Protein AF-A0A8S2TI61-F1 (afdb_monomer_lite)

Sequence (83 aa):
IPAVNEICSEDFFKIMNNRIFDFWMIEKAPLFYKEESYLLLTNGIHYSRAAMEAIVGKNTVKEMHEFANRLRMFKLTIVEHGK

Radius of gyration: 15.35 Å; chains: 1; bounding box: 40×24×39 Å

InterPro domains:
  IPR035500 Nuclear hormone receptor-like domain superfamily [G3DSA:1.10.565.10] (1-82)
  IPR035500 Nuclear hormone receptor-like domain superfamily [SSF48508] (1-81)

pLDDT: mean 72.35, std 13.07, range [33.75, 89.56]

Secondary structure (DSSP, 8-state):
-GGGTTS-HHHHHHHHHHHHHHHHHHHHGGGEETTEE-EE-TTS-EE-HHHHHHHH-HHHHHHHHHHHHHHHHTT--------

Structure (mmCIF, N/CA/C/O backbone):
data_AF-A0A8S2TI61-F1
#
_entry.id   AF-A0A8S2TI61-F1
#
loop_
_atom_site.group_PDB
_atom_site.id
_atom_site.type_symbol
_atom_site.label_atom_id
_atom_site.label_alt_id
_atom_site.label_comp_id
_atom_site.label_asym_id
_atom_site.label_entity_id
_atom_site.label_seq_id
_atom_site.pdbx_PDB_ins_code
_atom_site.Cartn_x
_atom_site.Cartn_y
_atom_site.Cartn_z
_atom_site.occupancy
_atom_site.B_iso_or_equiv
_atom_site.auth_seq_id
_atom_site.auth_comp_id
_atom_site.auth_asym_id
_atom_site.auth_atom_id
_atom_site.pdbx_PDB_model_num
ATOM 1 N N . ILE A 1 1 ? 11.753 -9.743 -17.086 1.00 54.94 1 ILE A N 1
ATOM 2 C CA . ILE A 1 1 ? 11.873 -8.562 -17.977 1.00 54.94 1 ILE A CA 1
ATOM 3 C C . ILE A 1 1 ? 13.336 -8.482 -18.405 1.00 54.94 1 ILE A C 1
ATOM 5 O O . ILE A 1 1 ? 14.165 -8.425 -17.507 1.00 54.94 1 ILE A O 1
ATOM 9 N N . PRO A 1 2 ? 13.670 -8.537 -19.706 1.00 52.19 2 PRO A N 1
ATOM 10 C CA . PRO A 1 2 ? 15.058 -8.628 -20.183 1.00 52.19 2 PRO A CA 1
ATOM 11 C C . PRO A 1 2 ? 15.985 -7.545 -19.606 1.00 52.19 2 PRO A C 1
ATOM 13 O O . PRO A 1 2 ? 17.056 -7.868 -19.111 1.00 52.19 2 PRO A O 1
ATOM 16 N N . ALA A 1 3 ? 15.501 -6.302 -19.513 1.00 61.81 3 ALA A N 1
ATOM 17 C CA . ALA A 1 3 ? 16.233 -5.164 -18.945 1.00 61.81 3 ALA A CA 1
ATOM 18 C C . ALA A 1 3 ? 16.553 -5.272 -17.438 1.00 61.81 3 ALA A C 1
ATOM 20 O O . ALA A 1 3 ? 17.404 -4.548 -16.941 1.00 61.81 3 ALA A O 1
ATOM 21 N N . VAL A 1 4 ? 15.881 -6.157 -16.693 1.00 59.28 4 VAL A N 1
ATOM 22 C CA . VAL A 1 4 ? 16.153 -6.373 -15.259 1.00 59.28 4 VAL A CA 1
ATOM 23 C C . VAL A 1 4 ? 17.356 -7.296 -15.057 1.00 59.28 4 VAL A C 1
ATOM 25 O O . VAL A 1 4 ? 18.072 -7.156 -14.072 1.00 59.28 4 VAL A O 1
ATOM 28 N N . ASN A 1 5 ? 17.616 -8.196 -16.009 1.00 61.09 5 ASN A N 1
ATOM 29 C CA . ASN A 1 5 ? 18.734 -9.141 -15.944 1.00 61.09 5 ASN A CA 1
ATOM 30 C C . ASN A 1 5 ? 20.089 -8.489 -16.275 1.00 61.09 5 ASN A C 1
ATOM 32 O O . ASN A 1 5 ? 21.126 -9.104 -16.048 1.00 61.09 5 ASN A O 1
ATOM 36 N N . GLU A 1 6 ? 20.078 -7.269 -16.817 1.00 72.19 6 GLU A N 1
ATOM 37 C CA . GLU A 1 6 ? 21.277 -6.482 -17.134 1.00 72.19 6 GLU A CA 1
ATOM 38 C C . GLU A 1 6 ? 21.719 -5.580 -15.968 1.00 72.19 6 GLU A C 1
ATOM 40 O O . GLU A 1 6 ? 22.804 -5.002 -15.998 1.00 72.19 6 GLU A O 1
ATOM 45 N N . ILE A 1 7 ? 20.892 -5.462 -14.924 1.00 72.00 7 ILE A N 1
ATOM 46 C CA . ILE A 1 7 ? 21.202 -4.682 -13.725 1.00 72.00 7 ILE A CA 1
ATOM 47 C C . ILE A 1 7 ? 22.108 -5.525 -12.826 1.00 72.00 7 ILE A C 1
ATOM 49 O O . ILE A 1 7 ? 21.819 -6.695 -12.563 1.00 72.00 7 ILE A O 1
ATOM 53 N N . CYS A 1 8 ? 23.201 -4.940 -12.326 1.00 76.19 8 CYS A N 1
ATOM 54 C CA . CYS A 1 8 ? 24.063 -5.648 -11.386 1.00 76.19 8 CYS A CA 1
ATOM 55 C C . CYS A 1 8 ? 23.279 -6.011 -10.113 1.00 76.19 8 CYS A C 1
ATOM 57 O O . CYS A 1 8 ? 22.384 -5.279 -9.683 1.00 76.19 8 CYS A O 1
ATOM 59 N N . SER A 1 9 ? 23.622 -7.139 -9.493 1.00 73.81 9 SER A N 1
ATOM 60 C CA . SER A 1 9 ? 22.867 -7.707 -8.372 1.00 73.81 9 SER A CA 1
ATOM 61 C C . SER A 1 9 ? 22.631 -6.698 -7.244 1.00 73.81 9 SER A C 1
ATOM 63 O O . SER A 1 9 ? 21.542 -6.641 -6.682 1.00 73.81 9 SER A O 1
ATOM 65 N N . GLU A 1 10 ? 23.628 -5.869 -6.934 1.00 78.88 10 GLU A N 1
ATOM 66 C CA . GLU A 1 10 ? 23.561 -4.884 -5.854 1.00 78.88 10 GLU A CA 1
ATOM 67 C C . GLU A 1 10 ? 22.566 -3.749 -6.145 1.00 78.88 10 GLU A C 1
ATOM 69 O O . GLU A 1 10 ? 21.782 -3.361 -5.275 1.00 78.88 10 GLU A O 1
ATOM 74 N N . ASP A 1 11 ? 22.542 -3.254 -7.382 1.00 74.88 11 ASP A N 1
ATOM 75 C CA . ASP A 1 11 ? 21.589 -2.232 -7.820 1.00 74.88 11 ASP A CA 1
ATOM 76 C C . ASP A 1 11 ? 20.180 -2.808 -7.942 1.00 74.88 11 ASP A C 1
ATOM 78 O O . ASP A 1 11 ? 19.206 -2.153 -7.568 1.00 74.88 11 ASP A O 1
ATOM 82 N N . PHE A 1 12 ? 20.064 -4.067 -8.366 1.00 73.81 12 PHE A N 1
ATOM 83 C CA . PHE A 1 12 ? 18.795 -4.781 -8.374 1.00 73.81 12 PHE A CA 1
ATOM 84 C C . PHE A 1 12 ? 18.218 -4.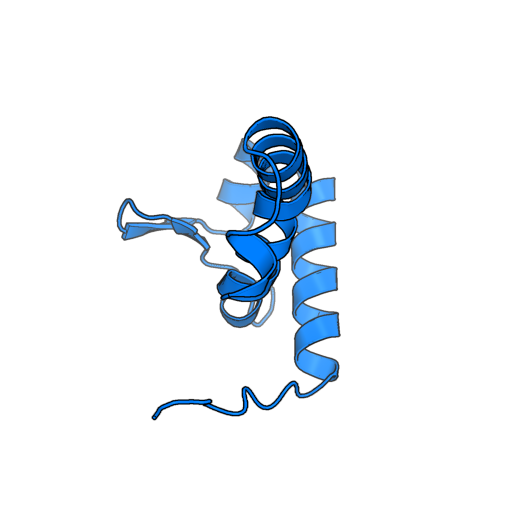916 -6.958 1.00 73.81 12 PHE A C 1
ATOM 86 O O . PHE A 1 12 ? 17.050 -4.593 -6.744 1.00 73.81 12 PHE A O 1
ATOM 93 N N . PHE A 1 13 ? 19.030 -5.300 -5.966 1.00 75.19 13 PHE A N 1
ATOM 94 C CA . PHE A 1 13 ? 18.594 -5.352 -4.566 1.00 75.19 13 PHE A CA 1
ATOM 95 C C . PHE A 1 13 ? 18.170 -3.979 -4.035 1.00 75.19 13 PHE A C 1
ATOM 97 O O . PHE A 1 13 ? 17.149 -3.880 -3.353 1.00 75.19 13 PHE A O 1
ATOM 104 N N . LYS A 1 14 ? 18.902 -2.908 -4.370 1.00 76.06 14 LYS A N 1
ATOM 105 C CA . LYS A 1 14 ? 18.532 -1.532 -3.992 1.00 76.06 14 LYS A CA 1
ATOM 106 C C . LYS A 1 14 ? 17.199 -1.117 -4.615 1.00 76.06 14 LYS A C 1
ATOM 108 O O . LYS A 1 14 ? 16.348 -0.565 -3.920 1.00 76.06 14 LYS A O 1
ATOM 113 N N . ILE A 1 15 ? 16.988 -1.408 -5.898 1.00 74.75 15 ILE A N 1
ATOM 114 C CA . ILE A 1 15 ? 15.730 -1.113 -6.596 1.00 74.75 15 ILE A CA 1
ATOM 115 C C . ILE A 1 15 ? 14.580 -1.907 -5.976 1.00 74.75 15 ILE A C 1
ATOM 117 O O . ILE A 1 15 ? 13.548 -1.322 -5.657 1.00 74.75 15 ILE A O 1
ATOM 121 N N . MET A 1 16 ? 14.763 -3.209 -5.753 1.00 72.50 16 MET A N 1
ATOM 122 C CA . MET A 1 16 ? 13.741 -4.066 -5.155 1.00 72.50 16 MET A CA 1
ATOM 123 C C . MET A 1 16 ? 13.371 -3.597 -3.749 1.00 72.50 16 MET A C 1
ATOM 125 O O . MET A 1 16 ? 12.197 -3.358 -3.491 1.00 72.50 16 MET A O 1
ATOM 129 N N . ASN A 1 17 ? 14.338 -3.370 -2.859 1.00 75.00 17 ASN A N 1
ATOM 130 C CA . ASN A 1 17 ? 14.045 -2.925 -1.492 1.00 75.00 17 ASN A CA 1
ATOM 131 C C . ASN A 1 17 ? 13.319 -1.574 -1.454 1.00 75.00 17 ASN A C 1
ATOM 133 O O . ASN A 1 17 ? 12.416 -1.388 -0.643 1.00 75.00 17 ASN A O 1
ATOM 137 N N . ASN A 1 18 ? 13.659 -0.659 -2.364 1.00 77.06 18 ASN A N 1
ATOM 138 C CA . ASN A 1 18 ? 13.026 0.658 -2.432 1.00 77.06 18 ASN A CA 1
ATOM 139 C C . ASN A 1 18 ? 11.650 0.649 -3.117 1.00 77.06 18 ASN A C 1
ATOM 141 O O . ASN A 1 18 ? 10.902 1.609 -2.960 1.00 77.06 18 ASN A O 1
ATOM 145 N N . ARG A 1 19 ? 11.320 -0.387 -3.902 1.00 79.25 19 ARG A N 1
ATOM 146 C CA . ARG A 1 19 ? 10.092 -0.446 -4.721 1.00 79.25 19 ARG A CA 1
ATOM 147 C C . ARG A 1 19 ? 9.145 -1.583 -4.362 1.00 79.25 19 ARG A C 1
ATOM 149 O O . ARG A 1 19 ? 8.021 -1.594 -4.851 1.00 79.25 19 ARG A O 1
ATOM 156 N N . ILE A 1 20 ? 9.553 -2.523 -3.510 1.00 78.94 20 ILE A N 1
ATOM 157 C CA . ILE A 1 20 ? 8.734 -3.673 -3.095 1.00 78.94 20 ILE A CA 1
ATOM 158 C C . ILE A 1 20 ? 7.389 -3.216 -2.538 1.00 78.94 20 ILE A C 1
ATOM 160 O O . ILE A 1 20 ? 6.355 -3.769 -2.910 1.00 78.94 20 ILE A O 1
ATOM 164 N N . PHE A 1 21 ? 7.394 -2.186 -1.689 1.00 77.81 21 PHE A N 1
ATOM 165 C CA . PHE A 1 21 ? 6.160 -1.663 -1.116 1.00 77.81 21 PHE A CA 1
ATOM 166 C C . PHE A 1 21 ? 5.278 -0.999 -2.179 1.00 77.81 21 PHE A C 1
ATOM 168 O O . PHE A 1 21 ? 4.077 -1.247 -2.202 1.00 77.81 21 PHE A O 1
ATOM 175 N N . ASP A 1 22 ? 5.872 -0.235 -3.100 1.00 78.50 22 ASP A N 1
ATOM 176 C CA . ASP A 1 22 ? 5.157 0.417 -4.204 1.00 78.50 22 ASP A CA 1
ATOM 177 C C . ASP A 1 22 ? 4.452 -0.622 -5.098 1.00 78.50 22 ASP A C 1
ATOM 179 O O . ASP A 1 22 ? 3.261 -0.497 -5.390 1.00 78.50 22 ASP A O 1
ATOM 183 N N . PHE A 1 23 ? 5.160 -1.690 -5.487 1.00 79.75 23 PHE A N 1
ATOM 184 C CA . PHE A 1 23 ? 4.589 -2.781 -6.283 1.00 79.75 23 PHE A CA 1
ATOM 185 C C . PHE A 1 23 ? 3.477 -3.514 -5.542 1.00 79.75 23 PHE A C 1
ATOM 187 O O . PHE A 1 23 ? 2.399 -3.731 -6.097 1.00 79.75 23 PHE A O 1
ATOM 194 N N . TRP A 1 24 ? 3.723 -3.860 -4.281 1.00 80.19 24 TRP A N 1
ATOM 195 C CA . TRP A 1 24 ? 2.731 -4.523 -3.450 1.00 80.19 24 TRP A CA 1
ATOM 196 C C . TRP A 1 24 ? 1.476 -3.651 -3.273 1.00 80.19 24 TRP A C 1
ATOM 198 O O . TRP A 1 24 ? 0.355 -4.153 -3.366 1.00 80.19 24 TRP A O 1
ATOM 208 N N . MET A 1 25 ? 1.636 -2.333 -3.119 1.00 81.62 25 MET A N 1
ATOM 209 C CA . MET A 1 25 ? 0.519 -1.391 -3.043 1.00 81.62 25 MET A CA 1
ATOM 210 C C . MET A 1 25 ? -0.298 -1.341 -4.330 1.00 81.62 25 MET A C 1
ATOM 212 O O . MET A 1 25 ? -1.524 -1.334 -4.258 1.00 81.62 25 MET A O 1
ATOM 216 N N . ILE A 1 26 ? 0.343 -1.331 -5.500 1.00 81.94 26 ILE A N 1
ATOM 217 C CA . ILE A 1 26 ? -0.358 -1.371 -6.793 1.00 81.94 26 ILE A CA 1
ATOM 218 C C . ILE A 1 26 ? -1.142 -2.681 -6.940 1.00 81.94 26 ILE A C 1
ATOM 220 O O . ILE A 1 26 ? -2.308 -2.652 -7.332 1.00 81.94 26 ILE A O 1
ATOM 224 N N . GLU A 1 27 ? -0.533 -3.816 -6.589 1.00 81.44 27 GLU A N 1
ATOM 225 C CA . GLU A 1 27 ? -1.163 -5.138 -6.682 1.00 81.44 27 GLU A CA 1
ATOM 226 C C . GLU A 1 27 ? -2.375 -5.266 -5.748 1.00 81.44 27 GLU A C 1
ATOM 228 O O . GLU A 1 27 ? -3.411 -5.808 -6.134 1.00 81.44 27 GLU A O 1
ATOM 233 N N . LYS A 1 28 ? -2.264 -4.765 -4.511 1.00 78.38 28 LYS A N 1
ATOM 234 C CA . LYS A 1 28 ? -3.320 -4.902 -3.499 1.00 78.38 28 LYS A CA 1
ATOM 235 C C . LYS A 1 28 ? -4.349 -3.776 -3.527 1.00 78.38 28 LYS A C 1
ATOM 237 O O . LYS A 1 28 ? -5.448 -3.990 -3.025 1.00 78.38 28 LYS A O 1
ATOM 242 N N . ALA A 1 29 ? -4.061 -2.624 -4.138 1.00 79.06 29 ALA A N 1
ATOM 243 C CA . ALA A 1 29 ? -4.970 -1.475 -4.222 1.00 79.06 29 ALA A CA 1
ATOM 244 C C . ALA A 1 29 ? -6.414 -1.811 -4.661 1.00 79.06 29 ALA A C 1
ATOM 246 O O . ALA A 1 29 ? -7.346 -1.250 -4.078 1.00 79.06 29 ALA A O 1
ATOM 247 N N . PRO A 1 30 ? -6.672 -2.735 -5.612 1.00 77.44 30 PRO A N 1
ATOM 248 C CA . PRO A 1 30 ? -8.037 -3.127 -5.967 1.00 77.44 30 PRO A CA 1
ATOM 249 C C . PRO A 1 30 ? -8.869 -3.653 -4.788 1.00 77.44 30 PRO A C 1
ATOM 251 O O . PRO A 1 30 ? -10.085 -3.452 -4.784 1.00 77.44 30 PRO A O 1
ATOM 254 N N . LEU A 1 31 ? -8.224 -4.258 -3.781 1.00 75.00 31 LEU A N 1
ATOM 255 C CA . LEU A 1 31 ? -8.855 -4.832 -2.585 1.00 75.00 31 LEU A CA 1
ATOM 256 C C . LEU A 1 31 ? -9.305 -3.776 -1.561 1.00 75.00 31 LEU A C 1
ATOM 258 O O . LEU A 1 31 ? -10.029 -4.103 -0.624 1.00 75.00 31 LEU A O 1
ATOM 262 N N . PHE A 1 32 ? -8.902 -2.513 -1.732 1.00 76.81 32 PHE A N 1
ATOM 263 C CA . PHE A 1 32 ? -9.292 -1.406 -0.861 1.00 76.81 32 PHE A CA 1
ATOM 264 C C . PHE A 1 32 ? -10.597 -0.792 -1.392 1.00 76.81 32 PHE A C 1
ATOM 266 O O . PHE A 1 32 ? -10.577 0.070 -2.278 1.00 76.81 32 PHE A O 1
ATOM 273 N N . TYR A 1 33 ? -11.763 -1.264 -0.940 1.00 66.56 33 TYR A N 1
ATOM 274 C CA . TYR A 1 33 ? -13.066 -0.881 -1.507 1.00 66.56 33 TYR A CA 1
ATOM 275 C C . TYR A 1 33 ? -14.044 -0.382 -0.440 1.00 66.56 33 TYR A C 1
ATOM 277 O O . TYR A 1 33 ? -14.220 -1.009 0.591 1.00 66.56 33 TYR A O 1
ATOM 285 N N . LYS A 1 34 ? -14.733 0.739 -0.707 1.00 64.00 34 LYS A N 1
ATOM 286 C CA . LYS A 1 34 ? -15.762 1.305 0.195 1.00 64.00 34 LYS A CA 1
ATOM 287 C C . LYS A 1 34 ? -15.303 1.461 1.657 1.00 64.00 34 LYS A C 1
ATOM 289 O O . LYS A 1 34 ? -16.050 1.145 2.570 1.00 64.00 34 LYS A O 1
ATOM 294 N N . GLU A 1 35 ? -14.080 1.946 1.866 1.00 59.62 35 GLU A N 1
ATOM 295 C CA . GLU A 1 35 ? -13.485 2.194 3.199 1.00 59.62 35 GLU A CA 1
ATOM 296 C C . GLU A 1 35 ? -13.225 0.954 4.074 1.00 59.62 35 GLU A C 1
ATOM 298 O O . GLU A 1 35 ? -12.590 1.069 5.123 1.00 59.62 35 GLU A O 1
ATOM 303 N N . GLU A 1 36 ? -13.627 -0.221 3.597 1.00 58.88 36 GLU A N 1
ATOM 304 C CA . GLU A 1 36 ? -13.337 -1.534 4.153 1.00 58.88 36 GLU A CA 1
ATOM 305 C C . GLU A 1 36 ? -12.284 -2.192 3.258 1.00 58.88 36 GLU A C 1
ATOM 307 O O . GLU A 1 36 ? -12.536 -2.591 2.121 1.00 58.88 36 GLU A O 1
ATOM 312 N N . SER A 1 37 ? -11.061 -2.276 3.758 1.00 57.34 37 SER A N 1
ATOM 313 C CA . SER A 1 37 ? -9.990 -2.972 3.055 1.00 57.34 37 SER A CA 1
ATOM 314 C C . SER A 1 37 ? -9.736 -4.273 3.769 1.00 57.34 37 SER A C 1
ATOM 316 O O . SER A 1 37 ? -9.546 -4.269 4.983 1.00 57.34 37 SER A O 1
ATOM 318 N N . TYR A 1 38 ? -9.731 -5.360 3.007 1.00 60.97 38 TYR A N 1
ATOM 319 C CA . TYR A 1 38 ? -9.272 -6.651 3.478 1.00 60.97 38 TYR A CA 1
ATOM 320 C C . TYR A 1 38 ? -7.953 -6.930 2.788 1.00 60.97 38 TYR A C 1
ATOM 322 O O . TYR A 1 38 ? -7.906 -7.368 1.638 1.00 60.97 38 TYR A O 1
ATOM 330 N N . LEU A 1 39 ? -6.864 -6.613 3.479 1.00 61.09 39 LEU A N 1
ATOM 331 C CA . LEU A 1 39 ? -5.549 -7.009 3.011 1.00 61.09 39 LEU A CA 1
ATOM 332 C C . LEU A 1 39 ? -5.512 -8.537 3.029 1.00 61.09 39 LEU A C 1
ATOM 334 O O . LEU A 1 39 ? -5.598 -9.111 4.109 1.00 61.09 39 LEU A O 1
ATOM 338 N N . LEU A 1 40 ? -5.417 -9.189 1.871 1.00 58.34 40 LEU A N 1
ATOM 339 C CA . LEU A 1 40 ? -5.127 -10.619 1.816 1.00 58.34 40 LEU A CA 1
ATOM 340 C C . LEU A 1 40 ? -3.609 -10.779 1.819 1.00 58.34 40 LEU A C 1
ATOM 342 O O . LEU A 1 40 ? -2.950 -10.616 0.785 1.00 58.34 40 LEU A O 1
ATOM 346 N N . LEU A 1 41 ? -3.048 -11.041 2.997 1.00 62.84 41 LEU A N 1
ATOM 34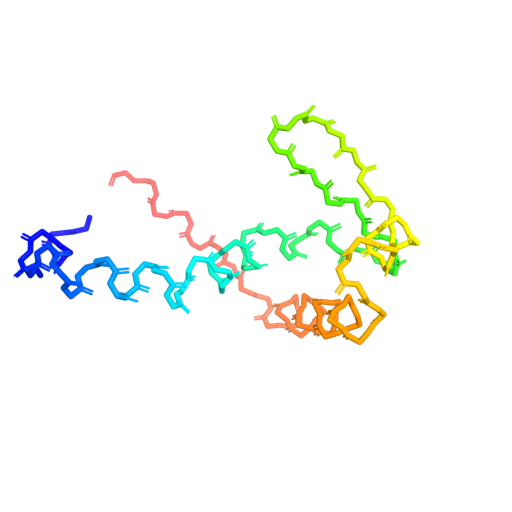7 C CA . LEU A 1 41 ? -1.655 -11.464 3.094 1.00 62.84 41 LEU A CA 1
ATOM 348 C C . LEU A 1 41 ? -1.522 -12.918 2.621 1.00 62.84 41 LEU A C 1
ATOM 350 O O . LEU A 1 41 ? -2.498 -13.660 2.524 1.00 62.84 41 LEU A O 1
ATOM 354 N N . THR A 1 42 ? -0.292 -13.346 2.339 1.00 60.38 42 THR A N 1
ATOM 355 C CA . THR A 1 42 ? 0.034 -14.713 1.886 1.00 60.38 42 THR A CA 1
ATOM 356 C C . THR A 1 42 ? -0.396 -15.809 2.862 1.00 60.38 42 THR A C 1
ATOM 358 O O . THR A 1 42 ? -0.477 -16.971 2.479 1.00 60.38 42 THR A O 1
ATOM 361 N N . ASN A 1 43 ? -0.712 -15.447 4.106 1.00 64.12 43 ASN A N 1
ATOM 362 C CA . ASN A 1 43 ? -1.288 -16.334 5.113 1.00 64.12 43 ASN A CA 1
ATOM 363 C C . ASN A 1 43 ? -2.802 -16.587 4.936 1.00 64.12 43 ASN A C 1
ATOM 365 O O . ASN A 1 43 ? -3.384 -17.313 5.737 1.00 64.12 43 ASN A O 1
ATOM 369 N N . GLY A 1 44 ? -3.448 -15.991 3.929 1.00 62.38 44 GLY A N 1
ATOM 370 C CA . GLY A 1 44 ? -4.875 -16.167 3.654 1.00 62.38 44 GLY A CA 1
ATOM 371 C C . GLY A 1 44 ? -5.806 -15.364 4.569 1.00 62.38 44 GLY A C 1
ATOM 372 O O . GLY A 1 44 ? -7.023 -15.499 4.471 1.00 62.38 44 GLY A O 1
ATOM 373 N N . ILE A 1 45 ? -5.263 -14.530 5.461 1.00 66.12 45 ILE A N 1
ATOM 374 C CA . ILE A 1 45 ? -6.049 -13.749 6.419 1.00 66.12 45 ILE A CA 1
ATOM 375 C C . ILE A 1 45 ? -6.446 -12.416 5.795 1.00 66.12 45 ILE A C 1
ATOM 377 O O . ILE A 1 45 ? -5.617 -11.720 5.213 1.00 66.12 45 ILE A O 1
ATOM 381 N N . HIS A 1 46 ? -7.716 -12.060 5.978 1.00 70.12 46 HIS A N 1
ATOM 382 C CA . HIS A 1 46 ? -8.285 -10.766 5.632 1.00 70.12 46 HIS A CA 1
ATOM 383 C C . HIS A 1 46 ? -8.106 -9.796 6.804 1.00 70.12 46 HIS A C 1
ATOM 385 O O . HIS A 1 46 ? -8.746 -9.946 7.845 1.00 70.12 46 HIS A O 1
ATOM 391 N N . TYR A 1 47 ? -7.251 -8.789 6.644 1.00 73.75 47 TYR A N 1
ATOM 392 C CA . TYR A 1 47 ? -7.060 -7.765 7.674 1.00 73.75 47 TYR A CA 1
ATOM 393 C C . TYR A 1 47 ? -8.009 -6.605 7.444 1.00 73.75 47 TYR A C 1
ATOM 395 O O . TYR A 1 47 ? -7.893 -5.949 6.416 1.00 73.75 47 TYR A O 1
ATOM 403 N N . SER A 1 48 ? -8.893 -6.333 8.406 1.00 80.56 48 SER A N 1
ATOM 404 C CA . SER A 1 48 ? -9.725 -5.127 8.397 1.00 80.56 48 SER A CA 1
ATOM 405 C C . SER A 1 48 ? -8.872 -3.861 8.500 1.00 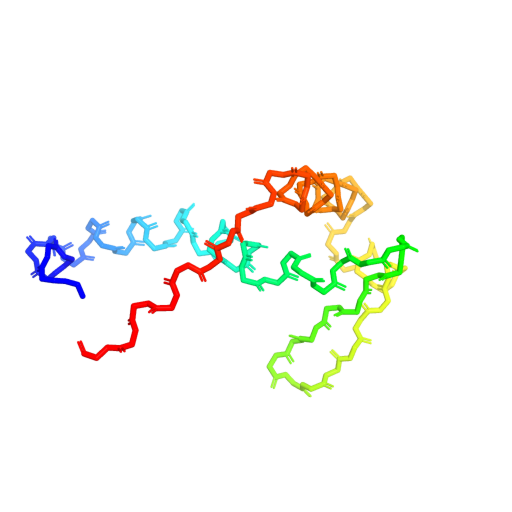80.56 48 SER A C 1
ATOM 407 O O . SER A 1 48 ? -7.733 -3.895 8.978 1.00 80.56 48 SER A O 1
ATOM 409 N N . ARG A 1 49 ? -9.452 -2.709 8.149 1.00 83.25 49 ARG A N 1
ATOM 410 C CA . ARG A 1 49 ? -8.799 -1.404 8.323 1.00 83.25 49 ARG A CA 1
ATOM 411 C C . ARG A 1 49 ? -8.290 -1.199 9.752 1.00 83.25 49 ARG A C 1
ATOM 413 O O . ARG A 1 49 ? -7.139 -0.822 9.929 1.00 83.25 49 ARG A O 1
ATOM 420 N N . ALA A 1 50 ? -9.103 -1.510 10.762 1.00 84.69 50 ALA A N 1
ATOM 421 C CA . ALA A 1 50 ? -8.706 -1.385 12.166 1.00 84.69 50 ALA A CA 1
ATOM 422 C C . ALA A 1 50 ? -7.504 -2.281 12.519 1.00 84.69 50 ALA A C 1
ATOM 424 O O . ALA A 1 50 ? -6.589 -1.842 13.215 1.00 84.69 50 ALA A O 1
ATOM 425 N N . ALA A 1 51 ? -7.472 -3.515 12.003 1.00 83.19 51 ALA A N 1
ATOM 426 C CA . ALA A 1 51 ? -6.344 -4.421 12.206 1.00 83.19 51 ALA A CA 1
ATOM 427 C C . ALA A 1 51 ? -5.070 -3.899 11.523 1.00 83.19 51 ALA A C 1
ATOM 429 O O . ALA A 1 51 ? -3.992 -3.932 12.112 1.00 83.19 51 ALA A O 1
ATOM 430 N N . MET A 1 52 ? -5.189 -3.357 10.308 1.00 81.75 52 MET A N 1
ATOM 431 C CA . MET A 1 52 ? -4.067 -2.728 9.613 1.00 81.75 52 MET A CA 1
ATOM 432 C C . MET A 1 52 ? -3.556 -1.488 10.353 1.00 81.75 52 MET A C 1
ATOM 434 O O . MET A 1 52 ? -2.347 -1.308 10.477 1.00 81.75 52 MET A O 1
ATOM 438 N N . GLU A 1 53 ? -4.452 -0.643 10.868 1.00 87.81 53 GLU A N 1
ATOM 439 C CA . GLU A 1 53 ? -4.086 0.565 11.616 1.00 87.81 53 GLU A CA 1
ATOM 440 C C . GLU A 1 53 ? -3.327 0.227 12.904 1.00 87.81 53 GLU A C 1
ATOM 442 O O . GLU A 1 53 ? -2.432 0.977 13.289 1.00 87.81 53 GLU A O 1
ATOM 447 N N . ALA A 1 54 ? -3.639 -0.907 13.539 1.00 85.88 54 ALA A N 1
ATOM 448 C CA . ALA A 1 54 ? -2.932 -1.394 14.721 1.00 85.88 54 ALA A CA 1
ATOM 449 C C . ALA A 1 54 ? -1.518 -1.923 14.415 1.00 85.88 54 ALA A C 1
ATOM 451 O O . ALA A 1 54 ? -0.640 -1.828 15.267 1.00 85.88 54 ALA A O 1
ATOM 452 N N . ILE A 1 55 ? -1.293 -2.475 13.218 1.00 82.62 55 ILE A N 1
ATOM 453 C CA . ILE A 1 55 ? -0.012 -3.087 12.824 1.00 82.62 55 ILE A CA 1
ATOM 454 C C . ILE A 1 55 ? 0.921 -2.061 12.170 1.00 82.62 55 ILE A C 1
ATOM 456 O O . ILE A 1 55 ? 2.102 -1.995 12.494 1.00 82.62 55 ILE A O 1
ATOM 460 N N . VAL A 1 56 ? 0.391 -1.281 11.225 1.00 81.75 56 VAL A N 1
ATOM 461 C CA . VAL A 1 56 ? 1.166 -0.400 10.334 1.00 81.75 56 VAL A CA 1
ATOM 462 C C . VAL A 1 56 ? 1.056 1.070 10.755 1.00 81.75 56 VAL A C 1
ATOM 464 O O . VAL A 1 56 ? 1.921 1.879 10.437 1.00 81.75 56 VAL A O 1
ATOM 467 N N . GLY A 1 57 ? 0.012 1.425 11.507 1.00 85.94 57 GLY A N 1
ATOM 468 C CA . GLY A 1 57 ? -0.247 2.789 11.954 1.00 85.94 57 GLY A CA 1
ATOM 469 C C . GLY A 1 57 ? -1.293 3.519 11.108 1.00 85.94 57 GLY A C 1
ATOM 470 O O . GLY A 1 57 ? -1.430 3.321 9.900 1.00 85.94 57 GLY A O 1
ATOM 471 N N . LYS A 1 58 ? -2.041 4.413 11.763 1.00 89.00 58 LYS A N 1
ATOM 472 C CA . LYS A 1 58 ? -3.195 5.119 11.175 1.00 89.00 58 LYS A CA 1
ATOM 473 C C . LYS A 1 58 ? -2.857 5.949 9.938 1.00 89.00 58 LYS A C 1
ATOM 475 O O . LYS A 1 58 ? -3.597 5.909 8.958 1.00 89.00 58 LYS A O 1
ATOM 480 N N . ASN A 1 59 ? -1.752 6.694 9.979 1.00 89.56 59 ASN A N 1
ATOM 481 C CA . ASN A 1 59 ? -1.374 7.596 8.887 1.00 89.56 59 ASN A CA 1
ATOM 482 C C . ASN A 1 59 ? -1.032 6.817 7.617 1.00 89.56 59 ASN A C 1
ATOM 484 O O . ASN A 1 59 ? -1.583 7.107 6.560 1.00 89.56 59 ASN A O 1
ATOM 488 N N . THR A 1 60 ? -0.217 5.771 7.739 1.00 86.56 60 THR A N 1
ATOM 489 C CA . THR A 1 60 ? 0.150 4.919 6.608 1.00 86.56 60 THR A CA 1
ATOM 490 C C . THR A 1 60 ? -1.078 4.240 6.014 1.00 86.56 60 THR A C 1
ATOM 492 O O . THR A 1 60 ? -1.292 4.311 4.810 1.00 86.56 60 THR A O 1
ATOM 495 N N . VAL A 1 61 ? -1.962 3.667 6.838 1.00 86.75 61 VAL A N 1
ATOM 496 C CA . VAL A 1 61 ? -3.192 3.032 6.332 1.00 86.75 61 VAL A CA 1
ATOM 497 C C . VAL A 1 61 ? -4.107 4.030 5.625 1.00 86.75 61 VAL A C 1
ATOM 499 O O . VAL A 1 61 ? -4.715 3.688 4.607 1.00 86.75 61 VAL A O 1
ATOM 502 N N . LYS A 1 62 ? -4.186 5.272 6.111 1.00 88.00 62 LYS A N 1
ATOM 503 C CA . LYS A 1 62 ? -4.910 6.349 5.430 1.00 88.00 62 LYS A CA 1
ATOM 504 C C . LYS A 1 62 ? -4.306 6.640 4.052 1.00 88.00 62 LYS A C 1
ATOM 506 O O . LYS A 1 62 ? -5.041 6.642 3.067 1.00 88.00 62 LYS A O 1
ATOM 511 N N . GLU A 1 63 ? -2.992 6.822 3.967 1.00 88.19 63 GLU A N 1
ATOM 512 C CA . GLU A 1 63 ? -2.286 7.066 2.701 1.00 88.19 63 GLU A CA 1
ATOM 513 C C . GLU A 1 63 ? -2.485 5.920 1.701 1.00 88.19 63 GLU A C 1
ATOM 515 O O . GLU A 1 63 ? -2.748 6.165 0.523 1.00 88.19 63 GLU A O 1
ATOM 520 N N . MET A 1 64 ? -2.462 4.671 2.175 1.00 86.62 64 MET A N 1
ATOM 521 C CA . MET A 1 64 ? -2.732 3.480 1.362 1.00 86.62 64 MET A CA 1
ATOM 522 C C . MET A 1 64 ? -4.138 3.507 0.745 1.00 86.62 64 MET A C 1
ATOM 524 O O . MET A 1 64 ? -4.297 3.236 -0.446 1.00 86.62 64 MET A O 1
ATOM 528 N N . HIS A 1 65 ? -5.160 3.870 1.529 1.00 85.25 65 HIS A N 1
ATOM 529 C CA . HIS A 1 65 ? -6.536 3.989 1.033 1.00 85.25 65 HIS A CA 1
ATOM 530 C C . HIS A 1 65 ? -6.684 5.140 0.036 1.00 85.25 65 HIS A C 1
ATOM 532 O O . HIS A 1 65 ? -7.323 4.981 -1.004 1.00 85.25 65 HIS A O 1
ATOM 538 N N . GLU A 1 66 ? -6.093 6.301 0.324 1.00 87.12 66 GLU A N 1
ATOM 539 C CA . GLU A 1 66 ? -6.118 7.435 -0.601 1.00 87.12 66 GLU A CA 1
ATOM 540 C C . GLU A 1 66 ? -5.418 7.101 -1.921 1.00 87.12 66 GLU A C 1
ATOM 542 O O . GLU A 1 66 ? -5.899 7.475 -2.991 1.00 87.12 66 GLU A O 1
ATOM 547 N N . PHE A 1 67 ? -4.292 6.389 -1.862 1.00 86.69 67 PHE A N 1
ATOM 548 C CA . PHE A 1 67 ? -3.597 5.894 -3.044 1.00 86.69 67 PHE A CA 1
ATOM 549 C C . PHE A 1 67 ? -4.488 4.951 -3.856 1.00 86.69 67 PHE A C 1
ATOM 551 O O . PHE A 1 67 ? -4.703 5.197 -5.041 1.00 86.69 67 PHE A O 1
ATOM 558 N N . ALA A 1 68 ? -5.069 3.928 -3.227 1.00 83.81 68 ALA A N 1
ATOM 559 C CA . ALA A 1 68 ? -5.924 2.964 -3.913 1.00 83.81 68 ALA A CA 1
ATOM 560 C C . ALA A 1 68 ? -7.164 3.615 -4.551 1.00 83.81 68 ALA A C 1
ATOM 562 O O . ALA A 1 68 ? -7.531 3.297 -5.685 1.00 83.81 68 ALA A O 1
ATOM 563 N N . ASN A 1 69 ? -7.779 4.579 -3.859 1.00 82.88 69 ASN A N 1
ATOM 564 C CA . ASN A 1 69 ? -8.902 5.348 -4.389 1.00 82.88 69 ASN A CA 1
ATOM 565 C C . ASN A 1 69 ? -8.494 6.185 -5.606 1.00 82.88 69 ASN A C 1
ATOM 567 O O . ASN A 1 69 ? -9.176 6.137 -6.631 1.00 82.88 69 ASN A O 1
ATOM 571 N N . ARG A 1 70 ? -7.363 6.898 -5.529 1.00 84.50 70 ARG A N 1
ATOM 572 C CA . ARG A 1 70 ? -6.814 7.649 -6.667 1.00 84.50 70 ARG A CA 1
ATOM 573 C C . ARG A 1 70 ? -6.510 6.722 -7.843 1.00 84.50 70 ARG A C 1
ATOM 575 O O . ARG A 1 70 ? -6.942 7.004 -8.956 1.00 84.50 70 ARG A O 1
ATOM 582 N N . LEU A 1 71 ? -5.857 5.587 -7.598 1.00 81.81 71 LEU A N 1
ATOM 583 C CA . LEU A 1 71 ? -5.526 4.597 -8.625 1.00 81.81 71 LEU A CA 1
ATOM 584 C C . LEU A 1 71 ? -6.778 4.065 -9.339 1.00 81.81 71 LEU A C 1
ATOM 586 O O . LEU A 1 71 ? -6.797 3.947 -10.563 1.00 81.81 71 LEU A O 1
ATOM 590 N N . ARG A 1 72 ? -7.861 3.810 -8.595 1.00 76.12 72 ARG A N 1
ATOM 591 C CA . ARG A 1 72 ? -9.150 3.389 -9.162 1.00 76.12 72 ARG A CA 1
ATOM 592 C C . ARG A 1 72 ? -9.777 4.473 -10.04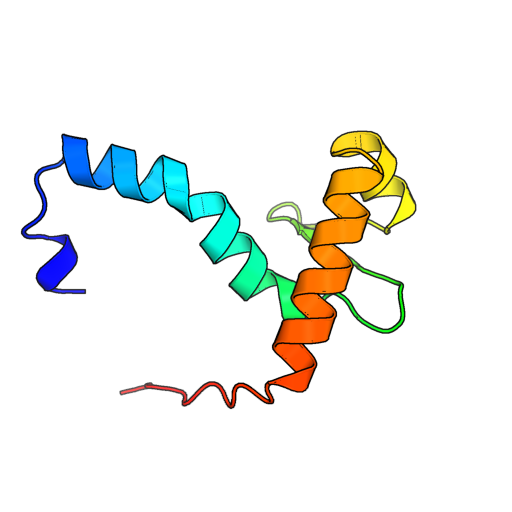2 1.00 76.12 72 ARG A C 1
ATOM 594 O O . ARG A 1 72 ? -10.331 4.149 -11.092 1.00 76.12 72 ARG A O 1
ATOM 601 N N . MET A 1 73 ? -9.682 5.746 -9.647 1.00 75.19 73 MET A N 1
ATOM 602 C CA . MET A 1 73 ? -10.174 6.866 -10.463 1.00 75.19 73 MET A CA 1
ATOM 603 C C . MET A 1 73 ? -9.468 6.950 -11.817 1.00 75.19 73 MET A C 1
ATOM 605 O O . MET A 1 73 ? -10.098 7.334 -12.800 1.00 75.19 73 MET A O 1
ATOM 609 N N . PHE A 1 74 ? -8.203 6.530 -11.892 1.00 72.06 74 PHE A N 1
ATOM 610 C CA . PHE A 1 74 ? -7.456 6.499 -13.147 1.00 72.06 74 PHE A CA 1
ATOM 611 C C . PHE A 1 74 ? -7.953 5.449 -14.151 1.00 72.06 74 PHE A C 1
ATOM 613 O O . PHE A 1 74 ? -7.447 5.443 -15.269 1.00 72.06 74 PHE A O 1
ATOM 620 N N . LYS A 1 75 ? -8.938 4.594 -13.802 1.00 63.22 75 LYS A N 1
ATOM 621 C CA . LYS A 1 75 ? -9.443 3.493 -14.649 1.00 63.22 75 LYS A CA 1
ATOM 622 C C . LYS A 1 75 ? -8.297 2.824 -15.409 1.00 63.22 75 LYS A C 1
ATOM 624 O O . LYS A 1 75 ? -8.359 2.692 -16.629 1.00 63.22 75 LYS A O 1
ATOM 629 N N . LEU A 1 76 ? -7.230 2.453 -14.698 1.00 58.19 76 LEU A N 1
ATOM 630 C CA . LEU A 1 76 ? -6.152 1.677 -15.293 1.00 58.19 76 LEU A CA 1
ATOM 631 C C . LEU A 1 76 ? -6.751 0.336 -15.719 1.00 58.19 76 LEU A C 1
ATOM 633 O O . LEU A 1 76 ? -6.874 -0.594 -14.927 1.00 58.19 76 LEU A O 1
ATOM 637 N N . THR A 1 77 ? -7.201 0.270 -16.969 1.00 50.38 77 THR A N 1
ATOM 638 C CA . THR A 1 77 ? -7.479 -0.975 -17.664 1.00 50.38 77 THR A CA 1
ATOM 639 C C . THR A 1 77 ? -6.158 -1.708 -17.686 1.00 50.38 77 THR A C 1
ATOM 641 O O . THR A 1 77 ? -5.236 -1.306 -18.396 1.00 50.38 77 THR A O 1
ATOM 644 N N . ILE A 1 78 ? -6.045 -2.740 -16.853 1.00 51.03 78 ILE A N 1
ATOM 645 C CA . ILE A 1 78 ? -4.979 -3.722 -16.972 1.00 51.03 78 ILE A CA 1
ATOM 646 C C . ILE A 1 78 ? -5.114 -4.257 -18.394 1.00 51.03 78 ILE A C 1
ATOM 648 O O . ILE A 1 78 ? -6.051 -4.990 -18.702 1.00 51.03 78 ILE A O 1
ATOM 652 N N . VAL A 1 79 ? -4.236 -3.814 -19.292 1.00 48.72 79 VAL A N 1
ATOM 653 C CA . VAL A 1 79 ? -4.096 -4.468 -20.584 1.00 48.72 79 VAL A CA 1
ATOM 654 C C . VAL A 1 79 ? -3.399 -5.772 -20.250 1.00 48.72 79 VAL A C 1
ATOM 656 O O . VAL A 1 79 ? -2.188 -5.771 -20.029 1.00 48.72 79 VAL A O 1
ATOM 659 N N . GLU A 1 80 ? -4.173 -6.849 -20.119 1.00 42.00 80 GLU A N 1
ATOM 660 C CA . GLU A 1 80 ? -3.656 -8.208 -19.993 1.00 42.00 80 GLU A CA 1
ATOM 661 C C . GLU A 1 80 ? -2.706 -8.466 -21.167 1.00 42.00 80 GLU A C 1
ATOM 663 O O . GLU A 1 80 ? -3.119 -8.842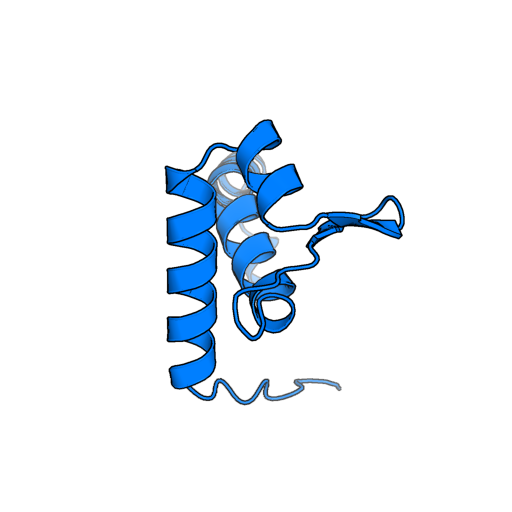 -22.261 1.00 42.00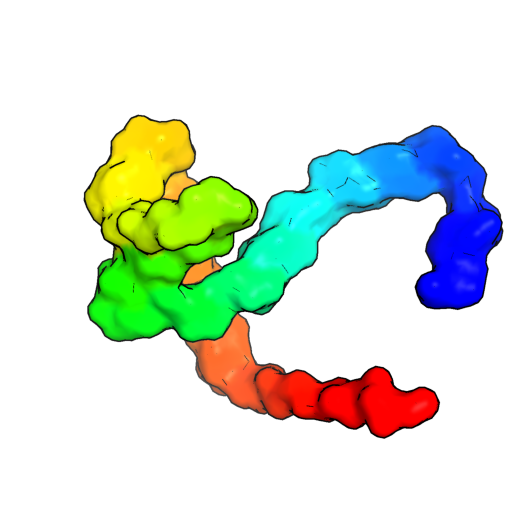 80 GLU A O 1
ATOM 668 N N . HIS A 1 81 ? -1.409 -8.236 -20.966 1.00 36.91 81 HIS A N 1
ATOM 669 C CA . HIS A 1 81 ? -0.381 -8.725 -21.873 1.00 36.91 81 HIS A CA 1
ATOM 670 C C . HIS A 1 81 ? -0.141 -10.187 -21.515 1.00 36.91 81 HIS A C 1
ATOM 672 O O . HIS A 1 81 ? 0.852 -10.551 -20.893 1.00 36.91 81 HIS A O 1
ATOM 678 N N . GLY A 1 82 ? -1.131 -11.007 -21.860 1.00 38.75 82 GLY A N 1
ATOM 679 C CA . GLY A 1 82 ? -1.024 -12.450 -21.926 1.00 38.75 82 GLY A CA 1
ATOM 680 C C . GLY A 1 82 ? -0.927 -12.870 -23.385 1.00 38.75 82 GLY A C 1
ATOM 681 O O . GLY A 1 82 ? -1.955 -12.983 -24.051 1.00 38.75 82 GLY A O 1
ATOM 682 N N . LYS A 1 83 ? 0.304 -13.074 -23.861 1.00 33.75 83 LYS A N 1
ATOM 683 C CA . LYS A 1 83 ? 0.752 -14.208 -24.687 1.00 33.75 83 LYS A CA 1
ATOM 684 C C . LYS A 1 83 ? 2.249 -14.103 -24.946 1.00 33.75 83 LYS A C 1
ATOM 686 O O . LYS A 1 83 ? 2.687 -13.035 -25.422 1.00 33.75 83 LYS A O 1
#

Foldseek 3Di:
DVVLVPDPPVVSVVCCVVCVVVVLLVVLLVQLPPNWHQDCDPVRGGATLVNCCVVVNDVVSVVSSVVSVVVVVVVPPPPPPDD

Organism: NCBI:txid1234261